Protein AF-A0AA97EDA9-F1 (afdb_monomer)

Secondary structure (DSSP, 8-state):
-HHHHHHHHHHHHHHHHHHHHHHHHHTTT---S--PPPS-------TTTTSPP-HHHHHHHHHHHHHHHHHHHHHHHHHH--SHHHHHHHHHHHHHHHHHHHHHHHHHHHHHHH-S--S-HHHHHHHHHHH-

Structure (mmCIF, N/CA/C/O backbone):
data_AF-A0AA97EDA9-F1
#
_entry.id   AF-A0AA97EDA9-F1
#
loop_
_atom_site.group_PDB
_atom_site.id
_atom_site.type_symbol
_atom_site.label_atom_id
_atom_site.label_alt_id
_atom_site.label_comp_id
_atom_site.label_asym_id
_atom_site.label_entity_id
_atom_site.label_seq_id
_atom_site.pdbx_PDB_ins_code
_atom_site.Cartn_x
_atom_site.Cartn_y
_atom_site.Cartn_z
_atom_site.occupancy
_atom_site.B_iso_or_equiv
_atom_site.auth_seq_id
_atom_site.auth_comp_id
_atom_site.auth_asym_id
_atom_site.auth_atom_id
_atom_site.pdbx_PDB_model_num
ATOM 1 N N . MET A 1 1 ? -16.382 -20.766 24.728 1.00 46.22 1 MET A N 1
ATOM 2 C CA . MET A 1 1 ? -14.962 -20.468 25.058 1.00 46.22 1 MET A CA 1
ATOM 3 C C . MET A 1 1 ? -14.013 -20.366 23.845 1.00 46.22 1 MET A C 1
ATOM 5 O O . MET A 1 1 ? -12.910 -19.878 24.027 1.00 46.22 1 MET A O 1
ATOM 9 N N . LYS A 1 2 ? -14.411 -20.714 22.604 1.00 47.53 2 LYS A N 1
ATOM 10 C CA . LYS A 1 2 ? -13.537 -20.665 21.401 1.00 47.53 2 LYS A CA 1
ATOM 11 C C . LYS A 1 2 ? -13.229 -19.264 20.829 1.00 47.53 2 LYS A C 1
ATOM 13 O O . LYS A 1 2 ? -12.205 -19.096 20.181 1.00 47.53 2 LYS A O 1
ATOM 18 N N . VAL A 1 3 ? -14.084 -18.264 21.062 1.00 44.62 3 VAL A N 1
ATOM 19 C CA . VAL A 1 3 ? -13.952 -16.924 20.442 1.00 44.62 3 VAL A CA 1
ATOM 20 C C . VAL A 1 3 ? -12.916 -16.049 21.162 1.00 44.62 3 VAL A C 1
ATOM 22 O O . VAL A 1 3 ? -12.147 -15.341 20.522 1.00 44.62 3 VAL A O 1
ATOM 25 N N . ARG A 1 4 ? -12.813 -16.173 22.494 1.00 45.84 4 ARG A N 1
ATOM 26 C CA . ARG A 1 4 ? -11.834 -15.429 23.308 1.00 45.84 4 ARG A CA 1
ATOM 27 C C . ARG A 1 4 ? -10.386 -15.768 22.938 1.00 45.84 4 ARG A C 1
ATOM 29 O O . ARG A 1 4 ? -9.562 -14.866 22.887 1.00 45.84 4 ARG A O 1
ATOM 36 N N . ASN A 1 5 ? -10.096 -17.024 22.592 1.00 45.31 5 ASN A N 1
ATOM 37 C CA . ASN A 1 5 ? -8.746 -17.432 22.187 1.00 45.31 5 ASN A CA 1
ATOM 38 C C . ASN A 1 5 ? -8.365 -16.918 20.789 1.00 45.31 5 ASN A C 1
ATOM 40 O O . ASN A 1 5 ? -7.192 -16.668 20.543 1.00 45.31 5 ASN A O 1
ATOM 44 N N . ARG A 1 6 ? -9.340 -16.709 19.892 1.00 48.25 6 ARG A N 1
ATOM 45 C CA . ARG A 1 6 ? -9.100 -16.130 18.558 1.00 48.25 6 ARG A CA 1
ATOM 46 C C . ARG A 1 6 ? -8.843 -14.624 18.622 1.00 48.25 6 ARG A C 1
ATOM 48 O O . ARG A 1 6 ? -7.948 -14.138 17.947 1.00 48.25 6 ARG A O 1
ATOM 55 N N . ILE A 1 7 ? -9.571 -13.910 19.483 1.00 48.72 7 ILE A N 1
ATOM 56 C CA . ILE A 1 7 ? -9.365 -12.470 19.716 1.00 48.72 7 ILE A CA 1
ATOM 57 C C . ILE A 1 7 ? -8.012 -12.217 20.397 1.00 48.72 7 ILE A C 1
ATOM 59 O O . ILE A 1 7 ? -7.306 -11.286 20.025 1.00 48.72 7 ILE A O 1
ATOM 63 N N . LEU A 1 8 ? -7.613 -13.074 21.344 1.00 45.97 8 LEU A N 1
ATOM 64 C CA . LEU A 1 8 ? -6.286 -13.000 21.965 1.00 45.97 8 LEU A CA 1
ATOM 65 C C . LEU A 1 8 ? -5.157 -13.294 20.963 1.00 45.97 8 LEU A C 1
ATOM 67 O O . LEU A 1 8 ? -4.138 -12.612 20.995 1.00 45.97 8 LEU A O 1
ATOM 71 N N . ALA A 1 9 ? -5.348 -14.250 20.046 1.00 46.47 9 ALA A N 1
ATOM 72 C CA . ALA A 1 9 ? -4.372 -14.545 18.995 1.00 46.47 9 ALA A CA 1
ATOM 73 C C . ALA A 1 9 ? -4.227 -13.388 17.986 1.00 46.47 9 ALA A C 1
ATOM 75 O O . ALA A 1 9 ? -3.110 -13.005 17.659 1.00 46.47 9 ALA A O 1
ATOM 76 N N . LEU A 1 10 ? -5.336 -12.777 17.553 1.00 49.22 10 LEU A N 1
ATOM 77 C CA . LEU A 1 10 ? -5.320 -11.611 16.657 1.00 49.22 10 LEU A CA 1
ATOM 78 C C . LEU A 1 10 ? -4.705 -10.372 17.325 1.00 49.22 10 LEU A C 1
ATOM 80 O O . LEU A 1 10 ? -3.911 -9.670 16.705 1.00 49.22 10 LEU A O 1
ATOM 84 N N . GLY A 1 11 ? -4.999 -10.142 18.609 1.00 40.62 11 GLY A N 1
ATOM 85 C CA . GLY A 1 11 ? -4.366 -9.077 19.388 1.00 40.62 11 GLY A CA 1
ATOM 86 C C . GLY A 1 11 ? -2.852 -9.261 19.518 1.00 40.62 11 GLY A C 1
ATOM 87 O O . GLY A 1 11 ? -2.113 -8.289 19.405 1.00 40.62 11 GLY A O 1
ATOM 88 N N . ALA A 1 12 ? -2.382 -10.501 19.683 1.00 49.81 12 ALA A N 1
ATOM 89 C CA . ALA A 1 12 ? -0.954 -10.809 19.737 1.00 49.81 12 ALA A CA 1
ATOM 90 C C . ALA A 1 12 ? -0.241 -10.561 18.396 1.00 49.81 12 ALA A C 1
ATOM 92 O O . ALA A 1 12 ? 0.884 -10.069 18.399 1.00 49.81 12 ALA A O 1
ATOM 93 N N . VAL A 1 13 ? -0.895 -10.831 17.260 1.00 53.06 13 VAL A N 1
ATOM 94 C CA . VAL A 1 13 ? -0.335 -10.573 15.919 1.00 53.06 13 VAL A CA 1
ATOM 95 C C . VAL A 1 13 ? -0.222 -9.071 15.641 1.00 53.06 13 VAL A C 1
ATOM 97 O O . VAL A 1 13 ? 0.821 -8.608 15.185 1.00 53.06 13 VAL A O 1
ATOM 100 N N . VAL A 1 14 ? -1.247 -8.285 15.989 1.00 57.78 14 VAL A N 1
ATOM 101 C CA . VAL A 1 14 ? -1.213 -6.818 15.841 1.00 57.78 14 VAL A CA 1
ATOM 102 C C . VAL A 1 14 ? -0.170 -6.191 16.771 1.00 57.78 14 VAL A C 1
ATOM 104 O O . VAL A 1 14 ? 0.558 -5.288 16.361 1.00 57.78 14 VAL A O 1
ATOM 107 N N . LEU A 1 15 ? -0.041 -6.696 18.004 1.00 52.03 15 LEU A N 1
ATOM 108 C CA . LEU A 1 15 ? 0.988 -6.235 18.936 1.00 52.03 15 LEU A CA 1
ATOM 109 C C . LEU A 1 15 ? 2.398 -6.594 18.440 1.00 52.03 15 LEU A C 1
ATOM 111 O O . LEU A 1 15 ? 3.298 -5.768 18.538 1.00 52.03 15 LEU A O 1
ATOM 115 N N . ALA A 1 16 ? 2.592 -7.785 17.865 1.00 56.19 16 ALA A N 1
ATOM 116 C CA . ALA A 1 16 ? 3.870 -8.198 17.287 1.00 56.19 16 ALA A CA 1
ATOM 117 C C . ALA A 1 16 ? 4.264 -7.337 16.075 1.00 56.19 16 ALA A C 1
ATOM 119 O O . ALA A 1 16 ? 5.418 -6.930 15.975 1.00 56.19 16 ALA A O 1
ATOM 120 N N . LEU A 1 17 ? 3.309 -6.989 15.203 1.00 56.38 17 LEU A N 1
ATOM 121 C CA . LEU A 1 17 ? 3.535 -6.077 14.075 1.00 56.38 17 LEU A CA 1
ATOM 122 C C . LEU A 1 17 ? 3.864 -4.652 14.541 1.00 56.38 17 LEU A C 1
ATOM 124 O O . LEU A 1 17 ? 4.792 -4.033 14.025 1.00 56.38 17 LEU A O 1
ATOM 128 N N . ALA A 1 18 ? 3.165 -4.145 15.559 1.00 57.12 18 ALA A N 1
ATOM 129 C CA . ALA A 1 18 ? 3.465 -2.841 16.145 1.00 57.12 18 ALA A CA 1
ATOM 130 C C . ALA A 1 18 ? 4.850 -2.817 16.817 1.00 57.12 18 ALA A C 1
ATOM 132 O O . ALA A 1 18 ? 5.602 -1.863 16.636 1.00 57.12 18 ALA A O 1
ATOM 133 N N . VAL A 1 19 ? 5.228 -3.877 17.540 1.00 56.88 19 VAL A N 1
ATOM 134 C CA . VAL A 1 19 ? 6.568 -4.010 18.138 1.00 56.88 19 VAL A CA 1
ATOM 135 C C . VAL A 1 19 ? 7.643 -4.132 17.058 1.00 56.88 19 VAL A C 1
ATOM 137 O O . VAL A 1 19 ? 8.689 -3.504 17.196 1.00 56.88 19 VAL A O 1
ATOM 140 N N . ALA A 1 20 ? 7.389 -4.852 15.962 1.00 54.50 20 ALA A N 1
ATOM 141 C CA . ALA A 1 20 ? 8.309 -4.930 14.828 1.00 54.50 20 ALA A CA 1
ATOM 142 C C . ALA A 1 20 ? 8.524 -3.555 14.169 1.00 54.50 20 ALA A C 1
ATOM 144 O O . ALA A 1 20 ? 9.663 -3.176 13.905 1.00 54.50 20 ALA A O 1
ATOM 145 N N . LEU A 1 21 ? 7.461 -2.762 13.994 1.00 56.66 21 LEU A N 1
ATOM 146 C CA . LEU A 1 21 ? 7.541 -1.395 13.463 1.00 56.66 21 LEU A CA 1
ATOM 147 C C . LEU A 1 21 ? 8.264 -0.427 14.421 1.00 56.66 21 LEU A C 1
ATOM 149 O O . LEU A 1 21 ? 9.049 0.409 13.975 1.00 56.66 21 LEU A O 1
ATOM 153 N N . ILE A 1 22 ? 8.061 -0.559 15.737 1.00 56.22 22 ILE A N 1
ATOM 154 C CA . ILE A 1 22 ? 8.767 0.240 16.757 1.00 56.22 22 ILE A CA 1
ATOM 155 C C . ILE A 1 22 ? 10.253 -0.149 16.835 1.00 56.22 22 ILE A C 1
ATOM 157 O O . ILE A 1 22 ? 11.110 0.732 16.945 1.00 56.22 22 ILE A O 1
ATOM 161 N N . PHE A 1 23 ? 10.594 -1.436 16.717 1.00 49.47 23 PHE A N 1
ATOM 162 C CA . PHE A 1 23 ? 11.989 -1.875 16.591 1.00 49.47 23 PHE A CA 1
ATOM 163 C C . PHE A 1 23 ? 12.639 -1.349 15.300 1.00 49.47 23 PHE A C 1
ATOM 165 O O . PHE A 1 23 ? 13.815 -0.977 15.311 1.00 49.47 23 PHE A O 1
ATOM 172 N N . TRP A 1 24 ? 11.874 -1.218 14.211 1.00 47.12 24 TRP A N 1
ATOM 173 C CA . TRP A 1 24 ? 12.357 -0.619 12.962 1.00 47.12 24 TRP A CA 1
ATOM 174 C C . TRP A 1 24 ? 12.633 0.891 13.094 1.00 47.12 24 TRP A C 1
ATOM 176 O O . TRP A 1 24 ? 13.608 1.388 12.539 1.00 47.12 24 TRP A O 1
ATOM 186 N N . GLY A 1 25 ? 11.822 1.626 13.867 1.00 44.81 25 GLY A N 1
ATOM 187 C CA . GLY A 1 25 ? 11.996 3.073 14.081 1.00 44.81 25 GLY A CA 1
ATOM 188 C C . GLY A 1 25 ? 13.057 3.445 15.128 1.00 44.81 25 GLY A C 1
ATOM 189 O O . GLY A 1 25 ? 13.766 4.444 14.992 1.00 44.81 25 GLY A O 1
ATOM 190 N N . THR A 1 26 ? 13.209 2.634 16.176 1.00 44.41 26 THR A N 1
ATOM 191 C CA . THR A 1 26 ? 14.174 2.901 17.260 1.00 44.41 26 THR A CA 1
ATOM 192 C C . THR A 1 26 ? 15.612 2.509 16.913 1.00 44.41 26 THR A C 1
ATOM 194 O O . THR A 1 26 ? 16.542 3.108 17.453 1.00 44.41 26 THR A O 1
ATOM 197 N N . SER A 1 27 ? 15.824 1.606 15.949 1.00 47.97 27 SER A N 1
ATOM 198 C CA . SER A 1 27 ? 17.165 1.286 15.429 1.00 47.97 27 SER A CA 1
ATOM 199 C C . SER A 1 27 ? 17.801 2.423 14.614 1.00 47.97 27 SER A C 1
ATOM 201 O O . SER A 1 27 ? 19.022 2.459 14.485 1.00 47.97 27 SER A O 1
ATOM 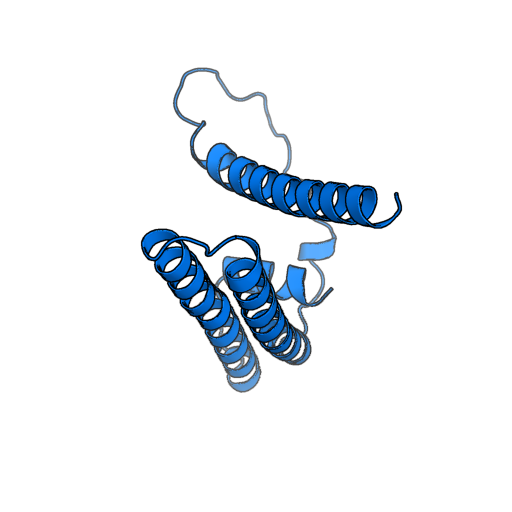203 N N . LEU A 1 28 ? 17.020 3.407 14.151 1.00 48.84 28 LEU A N 1
ATOM 204 C CA . LEU A 1 28 ? 17.542 4.621 13.506 1.00 48.84 28 LEU A CA 1
ATOM 205 C C . LEU A 1 28 ? 17.911 5.743 14.491 1.00 48.84 28 LEU A C 1
ATOM 207 O O . LEU A 1 28 ? 18.653 6.647 14.117 1.00 48.84 28 LEU A O 1
ATOM 211 N N . THR A 1 29 ? 17.428 5.702 15.739 1.00 45.34 29 THR A N 1
ATOM 212 C CA . THR A 1 29 ? 17.453 6.888 16.625 1.00 45.34 29 THR A CA 1
ATOM 213 C C . THR A 1 29 ? 18.351 6.732 17.864 1.00 45.34 29 THR A C 1
ATOM 215 O O . THR A 1 29 ? 18.606 7.711 18.557 1.00 45.34 29 THR A O 1
ATOM 218 N N . TYR A 1 30 ? 18.909 5.544 18.132 1.00 41.38 30 TYR A N 1
ATOM 219 C CA . TYR A 1 30 ? 19.806 5.308 19.281 1.00 41.38 30 TYR A CA 1
ATOM 220 C C . TYR A 1 30 ? 21.315 5.370 18.958 1.00 41.38 30 TYR A C 1
ATOM 222 O O . TYR A 1 30 ? 22.142 4.960 19.769 1.00 41.38 30 TYR A O 1
ATOM 230 N N . VAL A 1 31 ? 21.704 5.930 17.805 1.00 43.19 31 VAL A N 1
ATOM 231 C CA . VAL A 1 31 ? 23.101 6.308 17.498 1.00 43.19 31 VAL A CA 1
ATOM 232 C C . VAL A 1 31 ? 23.289 7.796 17.800 1.00 43.19 31 VAL A C 1
ATOM 234 O O . VAL A 1 31 ? 23.497 8.624 16.922 1.00 43.19 31 VAL A O 1
ATOM 237 N N . SER A 1 32 ? 23.140 8.174 19.065 1.00 42.97 32 SER A N 1
ATOM 238 C CA . SER A 1 32 ? 23.581 9.479 19.576 1.00 42.97 32 SER A CA 1
ATOM 239 C C . SER A 1 32 ? 23.691 9.437 21.095 1.00 42.97 32 SER A C 1
ATOM 241 O O . SER A 1 32 ? 22.974 10.148 21.782 1.00 42.97 32 SER A O 1
ATOM 243 N N . GLN A 1 33 ? 24.571 8.581 21.624 1.00 42.16 33 GLN A N 1
ATOM 244 C CA . GLN A 1 33 ? 25.362 8.880 22.828 1.00 42.16 33 GLN A CA 1
ATOM 245 C C . GLN A 1 33 ? 26.348 7.741 23.144 1.00 42.16 33 GLN A C 1
ATOM 247 O O . GLN A 1 33 ? 25.989 6.696 23.672 1.00 42.16 33 GLN A O 1
ATOM 252 N N . SER A 1 34 ? 27.619 8.011 22.835 1.00 47.62 34 SER A N 1
ATOM 253 C CA . SER A 1 34 ? 28.782 7.665 23.666 1.00 47.62 34 SER A CA 1
ATOM 254 C C . SER A 1 34 ? 29.093 6.184 23.947 1.00 47.62 34 SER A C 1
ATOM 256 O O . SER A 1 34 ? 29.079 5.757 25.096 1.00 47.62 34 SER A O 1
ATOM 258 N N . ALA A 1 35 ? 29.536 5.440 22.931 1.00 38.16 35 ALA A N 1
ATOM 259 C CA . ALA A 1 35 ? 30.525 4.366 23.098 1.00 38.16 35 ALA A CA 1
ATOM 260 C C . ALA A 1 35 ? 31.244 4.117 21.757 1.00 38.16 35 ALA A C 1
ATOM 262 O O . ALA A 1 35 ? 30.578 4.140 2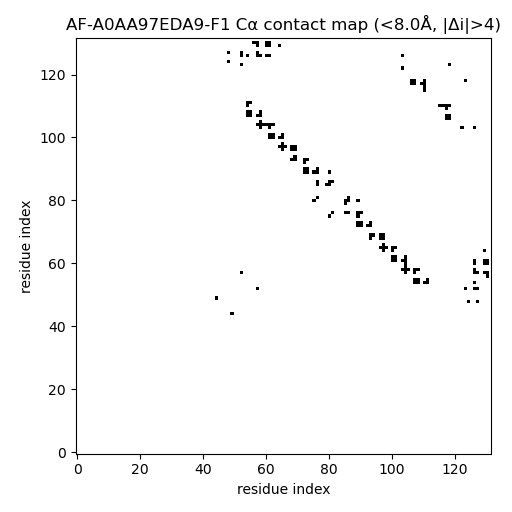0.720 1.00 38.16 35 ALA 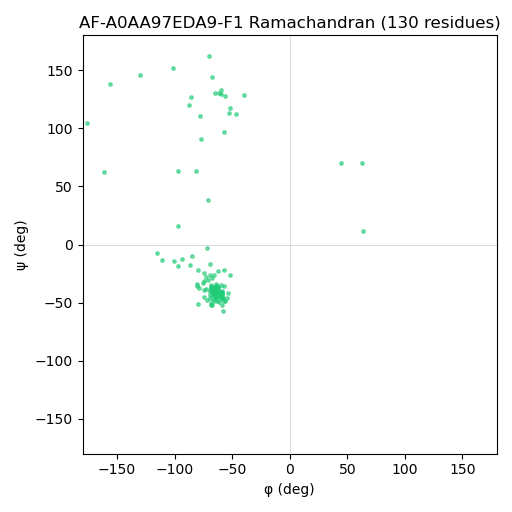A O 1
ATOM 263 N N . PRO A 1 36 ? 32.577 3.908 21.728 1.00 44.47 36 PRO A N 1
ATOM 264 C CA . PRO A 1 36 ? 33.261 3.532 20.495 1.00 44.47 36 PRO A CA 1
ATOM 265 C C . PRO A 1 36 ? 32.677 2.202 19.983 1.00 44.47 36 PRO A C 1
ATOM 267 O O . PRO A 1 36 ? 32.541 1.263 20.774 1.00 44.47 36 PRO A O 1
ATOM 270 N N . PRO A 1 37 ? 32.286 2.112 18.698 1.00 45.03 37 PRO A N 1
ATOM 271 C CA . PRO A 1 37 ? 31.611 0.934 18.175 1.00 45.03 37 PRO A CA 1
ATOM 272 C C . PRO A 1 37 ? 32.558 -0.274 18.226 1.00 45.03 37 PRO A C 1
ATOM 274 O O . PRO A 1 37 ? 33.698 -0.164 17.763 1.00 45.03 37 PRO A O 1
ATOM 277 N N . PRO A 1 38 ? 32.130 -1.432 18.764 1.00 42.31 38 PRO A N 1
ATOM 278 C CA . PRO A 1 38 ? 32.873 -2.660 18.554 1.00 42.31 38 PRO A CA 1
ATOM 279 C C . PRO A 1 38 ? 32.907 -2.955 17.050 1.00 42.31 38 PRO A C 1
ATOM 281 O O . PRO A 1 38 ? 31.894 -2.883 16.354 1.00 42.31 38 PRO A O 1
ATOM 284 N N . LEU A 1 39 ? 34.121 -3.223 16.577 1.00 43.28 39 LEU A N 1
ATOM 285 C CA . LEU A 1 39 ? 34.492 -3.557 15.208 1.00 43.28 39 LEU A CA 1
ATOM 286 C C . LEU A 1 39 ? 33.487 -4.492 14.520 1.00 43.28 39 LEU A C 1
ATOM 288 O O . LEU A 1 39 ? 33.185 -5.572 15.021 1.00 43.28 39 LEU A O 1
ATOM 292 N N . SER A 1 40 ? 33.067 -4.067 13.327 1.00 49.41 40 SER A N 1
ATOM 293 C CA . SER A 1 40 ? 32.674 -4.909 12.195 1.00 49.41 40 SER A CA 1
ATOM 294 C C . SER A 1 40 ? 31.775 -6.098 12.528 1.00 49.41 40 SER A C 1
ATOM 296 O O . SER A 1 40 ? 32.157 -7.255 12.361 1.00 49.41 40 SER A O 1
ATOM 298 N N . GLN A 1 41 ? 30.524 -5.822 12.890 1.00 43.06 41 GLN A N 1
ATOM 299 C CA . GLN A 1 41 ? 29.465 -6.740 12.494 1.00 43.06 41 GLN A CA 1
ATOM 300 C C . GLN A 1 41 ? 29.206 -6.447 11.016 1.00 43.06 41 GLN A C 1
ATOM 302 O O . GLN A 1 41 ? 28.461 -5.529 10.682 1.00 43.06 41 GLN A O 1
ATOM 307 N N . GLU A 1 42 ? 29.909 -7.155 10.124 1.00 44.28 42 GLU A N 1
ATOM 308 C CA . GLU A 1 42 ? 29.490 -7.248 8.727 1.00 44.28 42 GLU A CA 1
ATOM 309 C C . GLU A 1 42 ? 27.995 -7.553 8.759 1.00 44.28 42 GLU A C 1
ATOM 311 O O . GLU A 1 42 ? 27.579 -8.604 9.258 1.00 44.28 42 GLU A O 1
ATOM 316 N N . ALA A 1 43 ? 27.184 -6.589 8.318 1.00 47.28 43 ALA A N 1
ATOM 317 C CA . ALA A 1 43 ? 25.788 -6.825 8.031 1.00 47.28 43 ALA A CA 1
ATOM 318 C C . ALA A 1 43 ? 25.800 -7.947 7.003 1.00 47.28 43 ALA A C 1
ATOM 320 O O . ALA A 1 43 ? 26.092 -7.701 5.835 1.00 47.28 43 ALA A O 1
ATOM 321 N N . ARG A 1 44 ? 25.613 -9.193 7.456 1.00 45.56 44 ARG A N 1
ATOM 322 C CA . ARG A 1 44 ? 25.487 -10.332 6.557 1.00 45.56 44 ARG A CA 1
ATOM 323 C C . ARG A 1 44 ? 24.382 -9.922 5.592 1.00 45.56 44 ARG A C 1
ATOM 325 O O . ARG A 1 44 ? 23.267 -9.704 6.074 1.00 45.56 44 ARG A O 1
ATOM 332 N N 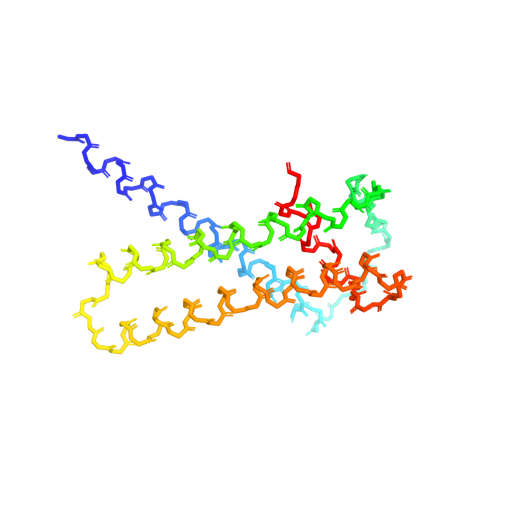. PRO A 1 45 ? 24.686 -9.712 4.298 1.00 53.31 45 PRO A N 1
ATOM 333 C CA . PRO A 1 45 ? 23.653 -9.350 3.352 1.00 53.31 45 PRO A CA 1
ATOM 334 C C . PRO A 1 45 ? 22.613 -10.453 3.449 1.00 53.31 45 PRO A C 1
ATOM 336 O O . PRO A 1 45 ? 22.974 -11.634 3.434 1.00 53.31 45 PRO A O 1
ATOM 339 N N . ASP A 1 46 ? 21.354 -10.072 3.654 1.00 56.62 46 ASP A N 1
ATOM 340 C CA . ASP A 1 46 ? 20.271 -11.041 3.624 1.00 56.62 46 ASP A CA 1
ATOM 341 C C . ASP A 1 46 ? 20.427 -11.796 2.296 1.00 56.62 46 ASP A C 1
ATOM 343 O O . ASP A 1 46 ? 20.402 -11.152 1.242 1.00 56.62 46 ASP A O 1
ATOM 347 N N . PRO A 1 47 ? 20.678 -13.118 2.299 1.00 56.84 47 PRO A N 1
ATOM 348 C CA . PRO A 1 47 ? 20.915 -13.858 1.064 1.00 56.84 47 PRO A CA 1
ATOM 349 C C . PRO A 1 47 ? 19.738 -13.711 0.097 1.00 56.84 47 PRO A C 1
ATOM 351 O O . PRO A 1 47 ? 19.922 -13.841 -1.114 1.00 56.84 47 PRO A O 1
ATOM 354 N N . LYS A 1 48 ? 18.551 -13.367 0.617 1.00 58.25 48 LYS A N 1
ATOM 355 C CA . LYS A 1 48 ? 17.398 -12.990 -0.185 1.00 58.25 48 LYS A CA 1
ATOM 356 C C . LYS A 1 48 ? 17.692 -11.747 -0.999 1.00 58.25 48 LYS A C 1
ATOM 358 O O . LYS A 1 48 ? 17.546 -11.845 -2.203 1.00 58.25 48 LYS A O 1
ATOM 363 N N . GLN A 1 49 ? 18.222 -10.651 -0.439 1.00 60.25 49 GLN A N 1
ATOM 364 C CA . GLN A 1 49 ? 18.459 -9.371 -1.138 1.00 60.25 49 GLN A CA 1
ATOM 365 C C . GLN A 1 49 ? 19.247 -9.475 -2.451 1.00 60.25 49 GLN A C 1
ATOM 367 O O . GLN A 1 49 ? 18.976 -8.681 -3.347 1.00 60.25 49 GLN A O 1
ATOM 372 N N . ASN A 1 50 ? 20.097 -10.488 -2.628 1.00 62.72 50 ASN A N 1
ATOM 373 C CA . ASN A 1 50 ? 20.878 -10.682 -3.855 1.00 62.72 50 ASN A CA 1
ATOM 374 C C . ASN A 1 50 ? 20.141 -11.429 -4.985 1.00 62.72 50 ASN A C 1
ATOM 376 O O . ASN A 1 50 ? 20.649 -11.481 -6.101 1.00 62.72 50 ASN A O 1
ATOM 380 N N . GLN A 1 51 ? 18.967 -12.016 -4.726 1.00 67.12 51 GLN A N 1
ATOM 381 C CA . GLN A 1 51 ? 18.159 -12.649 -5.779 1.00 67.12 51 GLN A CA 1
ATOM 382 C C . GLN A 1 51 ? 17.610 -11.611 -6.780 1.00 67.12 51 GLN A C 1
ATOM 384 O O . GLN A 1 51 ? 17.267 -10.497 -6.371 1.00 67.12 51 GLN A O 1
ATOM 389 N N . PRO A 1 52 ? 17.513 -11.939 -8.077 1.00 77.75 52 PRO A N 1
ATOM 390 C CA . PRO A 1 52 ? 16.877 -11.050 -9.042 1.00 77.75 52 PRO A CA 1
ATOM 391 C C . PRO A 1 52 ? 15.418 -10.797 -8.635 1.00 77.75 52 PRO A C 1
ATOM 393 O O . PRO A 1 52 ? 14.712 -11.725 -8.252 1.00 77.75 52 PRO A O 1
ATOM 396 N N . LEU A 1 53 ? 15.000 -9.530 -8.659 1.00 83.56 53 LEU A N 1
ATOM 397 C CA . LEU A 1 53 ? 13.619 -9.129 -8.393 1.00 83.56 53 LEU A CA 1
ATOM 398 C C . LEU A 1 53 ? 12.835 -9.190 -9.705 1.00 83.56 53 LEU A C 1
ATOM 400 O O . LEU A 1 53 ? 13.191 -8.485 -10.649 1.00 83.56 53 LEU A O 1
ATOM 404 N N . ASP A 1 54 ? 11.789 -10.009 -9.745 1.00 89.62 54 ASP A N 1
ATOM 405 C CA . ASP A 1 54 ? 10.804 -9.998 -10.826 1.00 89.62 54 ASP A CA 1
ATOM 406 C C . ASP A 1 54 ? 9.852 -8.813 -10.606 1.00 89.62 54 ASP A C 1
ATOM 408 O O . ASP A 1 54 ? 9.129 -8.765 -9.609 1.00 89.62 54 ASP A O 1
ATOM 412 N N . LEU A 1 55 ? 9.936 -7.805 -11.477 1.00 89.38 55 LEU A N 1
ATOM 413 C CA . LEU A 1 55 ? 9.218 -6.542 -11.303 1.00 89.38 55 LEU A CA 1
ATOM 414 C C . LEU A 1 55 ? 7.724 -6.659 -11.610 1.00 89.38 55 LEU A C 1
ATOM 416 O O . LEU A 1 55 ? 6.946 -5.988 -10.935 1.00 89.38 55 LEU A O 1
ATOM 420 N N . ASP A 1 56 ? 7.339 -7.511 -12.560 1.00 89.94 56 ASP A N 1
ATOM 421 C CA . ASP A 1 56 ? 5.939 -7.745 -12.929 1.00 89.94 56 ASP A CA 1
ATOM 422 C C . ASP A 1 56 ? 5.227 -8.463 -11.779 1.00 89.94 56 ASP A C 1
ATOM 424 O O . ASP A 1 56 ? 4.274 -7.950 -11.186 1.00 89.94 56 ASP A O 1
ATOM 428 N N . GLN A 1 57 ? 5.816 -9.576 -11.322 1.00 91.19 57 GLN A N 1
ATOM 429 C CA . GLN A 1 57 ? 5.310 -10.303 -10.160 1.00 91.19 57 GLN A CA 1
ATOM 430 C C . GLN A 1 57 ? 5.270 -9.412 -8.911 1.00 91.19 57 GLN A C 1
ATOM 432 O O . GLN A 1 57 ? 4.324 -9.480 -8.124 1.00 91.19 57 GLN A O 1
ATOM 437 N N . ALA A 1 58 ? 6.294 -8.585 -8.688 1.00 91.06 58 ALA A N 1
ATOM 438 C CA . ALA A 1 58 ? 6.327 -7.715 -7.521 1.00 91.06 58 ALA A CA 1
ATOM 439 C C . ALA A 1 58 ? 5.318 -6.563 -7.593 1.00 91.06 58 ALA A C 1
ATOM 441 O O . ALA A 1 58 ? 4.816 -6.149 -6.546 1.00 91.06 58 ALA A O 1
ATOM 442 N N . ALA A 1 59 ? 4.996 -6.068 -8.790 1.00 91.75 59 ALA A N 1
ATOM 443 C CA . ALA A 1 59 ? 3.948 -5.076 -8.979 1.00 91.75 59 ALA A CA 1
ATOM 444 C C . ALA A 1 59 ? 2.570 -5.645 -8.632 1.00 91.75 59 ALA A C 1
ATOM 446 O O . ALA A 1 59 ? 1.848 -5.040 -7.841 1.00 91.75 59 ALA A O 1
ATOM 447 N N . ASP A 1 60 ? 2.242 -6.827 -9.150 1.00 93.44 60 ASP A N 1
ATOM 448 C CA . ASP A 1 60 ? 0.965 -7.487 -8.864 1.00 93.44 60 ASP A CA 1
ATOM 449 C C . ASP A 1 60 ? 0.821 -7.795 -7.372 1.00 93.44 60 ASP A C 1
ATOM 451 O O . ASP A 1 60 ? -0.199 -7.500 -6.754 1.00 93.44 60 ASP A O 1
ATOM 455 N N . ARG A 1 61 ? 1.899 -8.269 -6.740 1.00 92.50 61 ARG A N 1
ATOM 456 C CA . ARG A 1 61 ? 1.930 -8.493 -5.290 1.00 92.50 61 ARG A CA 1
ATOM 457 C C . ARG A 1 61 ? 1.762 -7.210 -4.482 1.00 92.50 61 ARG A C 1
ATOM 459 O O . ARG A 1 61 ? 1.141 -7.242 -3.422 1.00 92.50 61 ARG A O 1
ATOM 466 N N . ALA A 1 62 ? 2.309 -6.089 -4.946 1.00 92.19 62 ALA A N 1
ATOM 467 C CA . ALA A 1 62 ? 2.120 -4.795 -4.299 1.00 92.19 62 ALA A CA 1
ATOM 468 C C . ALA A 1 62 ? 0.676 -4.288 -4.418 1.00 92.19 62 ALA A C 1
ATOM 470 O O . ALA A 1 62 ? 0.168 -3.687 -3.468 1.00 92.19 62 ALA A O 1
ATOM 471 N N . GLU A 1 63 ? 0.016 -4.544 -5.549 1.00 93.56 63 GLU A N 1
ATOM 472 C CA . GLU A 1 63 ? -1.395 -4.218 -5.752 1.00 93.56 63 GLU A CA 1
ATOM 473 C C . GLU A 1 63 ? -2.302 -5.082 -4.866 1.00 93.56 63 GLU A C 1
ATOM 475 O O . GLU A 1 63 ? -3.066 -4.523 -4.078 1.00 93.56 63 GLU A O 1
ATOM 480 N N . ASP A 1 64 ? -2.123 -6.405 -4.872 1.00 92.69 64 ASP A N 1
ATOM 481 C CA . ASP A 1 64 ? -2.846 -7.326 -3.982 1.00 92.69 64 ASP A CA 1
ATOM 482 C C . ASP A 1 64 ? -2.677 -6.921 -2.508 1.00 92.69 64 ASP A C 1
ATOM 484 O O . ASP A 1 64 ? -3.636 -6.818 -1.740 1.00 92.69 64 ASP A O 1
ATOM 488 N N . PHE A 1 65 ? -1.439 -6.621 -2.101 1.00 91.56 65 PHE A N 1
ATOM 489 C CA . PHE A 1 65 ? -1.154 -6.236 -0.723 1.00 91.56 65 PHE A CA 1
ATOM 490 C C . PHE A 1 65 ? -1.762 -4.874 -0.354 1.00 91.56 65 PHE A C 1
ATOM 492 O O . PHE A 1 65 ? -2.112 -4.638 0.806 1.00 91.56 65 PHE A O 1
ATOM 499 N N . SER A 1 66 ? -1.921 -3.969 -1.324 1.00 93.06 66 SER A N 1
ATOM 500 C CA . SER A 1 66 ? -2.639 -2.706 -1.132 1.00 93.06 66 SER A CA 1
ATOM 501 C C . SER A 1 66 ? -4.108 -2.945 -0.781 1.00 93.06 66 SER A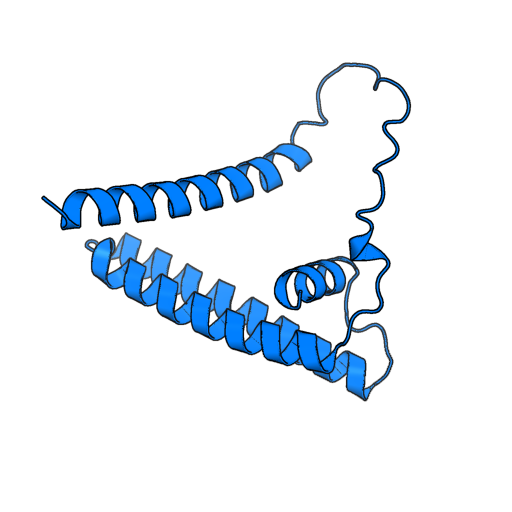 C 1
ATOM 503 O O . SER A 1 66 ? -4.622 -2.334 0.166 1.00 93.06 66 SER A O 1
ATOM 505 N N . GLU A 1 67 ? -4.765 -3.865 -1.491 1.00 92.12 67 GLU A N 1
ATOM 506 C CA . GLU A 1 67 ? -6.151 -4.258 -1.227 1.00 92.12 67 GLU A CA 1
ATOM 507 C C . GLU A 1 67 ? -6.291 -4.948 0.134 1.00 92.12 67 GLU A C 1
ATOM 509 O O . GLU A 1 67 ? -7.169 -4.590 0.924 1.00 92.12 67 GLU A O 1
ATOM 514 N N . ASP A 1 68 ? -5.375 -5.855 0.475 1.00 91.50 68 ASP A N 1
ATOM 515 C CA . ASP A 1 68 ? -5.355 -6.523 1.781 1.00 91.50 68 ASP A CA 1
ATOM 516 C C . ASP A 1 68 ? -5.222 -5.525 2.937 1.00 91.50 68 ASP A C 1
ATOM 518 O O . ASP A 1 68 ? -5.947 -5.602 3.936 1.00 91.50 68 ASP A O 1
ATOM 522 N N . VAL A 1 69 ? -4.324 -4.543 2.809 1.00 88.25 69 VAL A N 1
ATOM 523 C CA . VAL A 1 69 ? -4.176 -3.464 3.794 1.00 88.25 69 VAL A CA 1
ATOM 524 C C . VAL A 1 69 ? -5.448 -2.626 3.873 1.00 88.25 69 VAL A C 1
ATOM 526 O O . VAL A 1 69 ? -5.881 -2.265 4.975 1.00 88.25 69 VAL A O 1
ATOM 529 N N . TYR A 1 70 ? -6.070 -2.334 2.729 1.00 90.50 70 TYR A N 1
ATOM 530 C CA . TYR A 1 70 ? -7.322 -1.594 2.680 1.00 90.50 70 TYR A CA 1
ATOM 531 C C . TYR A 1 70 ? -8.428 -2.317 3.462 1.00 90.50 70 TYR A C 1
ATOM 533 O O . TYR A 1 70 ? -9.030 -1.734 4.370 1.00 90.50 70 TYR A O 1
ATOM 541 N N . HIS A 1 71 ? -8.646 -3.599 3.169 1.00 89.19 71 HIS A N 1
ATOM 542 C CA . HIS A 1 71 ? -9.660 -4.432 3.813 1.00 89.19 71 HIS A CA 1
ATOM 543 C C . HIS A 1 71 ? -9.357 -4.716 5.290 1.00 89.19 71 HIS A C 1
ATOM 545 O O . HIS A 1 71 ? -10.258 -4.684 6.136 1.00 89.19 71 HIS A O 1
ATOM 551 N N . GLY A 1 72 ? -8.090 -4.944 5.641 1.00 88.75 72 GLY A N 1
ATOM 552 C CA . GLY A 1 72 ? -7.669 -5.176 7.022 1.00 88.75 72 GLY A CA 1
ATOM 553 C C . GLY A 1 72 ? -7.899 -3.958 7.919 1.00 88.75 72 GLY A C 1
ATOM 554 O O . GLY A 1 72 ? -8.363 -4.086 9.060 1.00 88.75 72 GLY A O 1
ATOM 555 N N . LEU A 1 73 ? -7.635 -2.754 7.405 1.00 88.69 73 LEU A N 1
ATOM 556 C CA . LEU A 1 73 ? -7.891 -1.513 8.137 1.00 88.69 73 LEU A CA 1
ATOM 557 C C . LEU A 1 73 ? -9.380 -1.162 8.187 1.00 88.69 73 LEU A C 1
ATOM 559 O O . LEU A 1 73 ? -9.834 -0.642 9.206 1.00 88.69 73 LEU A O 1
ATOM 563 N N . ASP A 1 74 ? -10.159 -1.522 7.169 1.00 87.69 74 ASP A N 1
ATOM 564 C CA . ASP A 1 74 ? -11.621 -1.404 7.210 1.00 87.69 74 ASP A CA 1
ATOM 565 C C . ASP A 1 74 ? -12.230 -2.315 8.289 1.00 87.69 74 ASP A C 1
ATOM 567 O O . ASP A 1 74 ? -12.962 -1.860 9.166 1.00 87.69 74 ASP A O 1
ATOM 571 N N . THR A 1 75 ? -11.788 -3.572 8.357 1.00 88.81 75 THR A N 1
ATOM 572 C CA . THR A 1 75 ? -12.169 -4.494 9.442 1.00 88.81 75 THR A CA 1
ATOM 573 C C . THR A 1 75 ? -11.761 -3.940 10.815 1.00 88.81 75 THR A C 1
ATOM 575 O O . THR A 1 75 ? -12.504 -4.014 11.797 1.00 88.81 75 THR A O 1
ATOM 578 N N . THR A 1 76 ? -10.576 -3.330 10.911 1.00 86.19 76 THR A N 1
ATOM 579 C CA . THR A 1 76 ? -10.103 -2.687 12.147 1.00 86.19 76 THR A CA 1
ATOM 580 C C . THR A 1 76 ? -11.021 -1.532 12.557 1.00 86.19 76 THR A C 1
ATOM 582 O O . THR A 1 76 ? -11.357 -1.399 13.738 1.00 86.19 76 THR A O 1
ATOM 585 N N . LYS A 1 77 ? -11.483 -0.726 11.597 1.00 87.88 77 LYS A N 1
ATOM 586 C CA . LYS A 1 77 ? -12.462 0.346 11.813 1.00 87.88 77 LYS A CA 1
ATOM 587 C C . LYS A 1 77 ? -13.757 -0.200 12.414 1.00 87.88 77 LYS A C 1
ATOM 589 O O . LYS A 1 77 ? -14.219 0.334 13.418 1.00 87.88 77 LYS A O 1
ATOM 594 N N . GLU A 1 78 ? -14.289 -1.301 11.892 1.00 87.94 78 GLU A N 1
ATOM 595 C CA . GLU A 1 78 ? -15.508 -1.923 12.429 1.00 87.94 78 GLU A CA 1
ATOM 596 C C . GLU A 1 78 ? -15.341 -2.416 13.877 1.00 87.94 78 GLU A C 1
ATOM 598 O O . GLU A 1 78 ? -16.240 -2.261 14.708 1.00 87.94 78 GLU A O 1
ATOM 603 N N . ILE A 1 79 ? -14.177 -2.981 14.216 1.00 88.50 79 ILE A N 1
ATOM 604 C CA . ILE A 1 79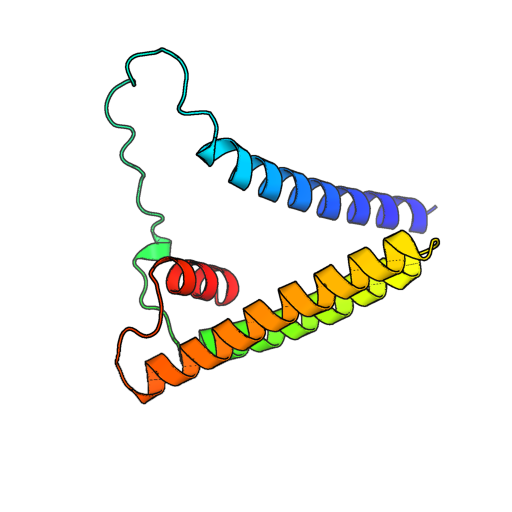 ? -13.936 -3.582 15.537 1.00 88.50 79 ILE A CA 1
ATOM 605 C C . ILE A 1 79 ? -13.623 -2.519 16.596 1.00 88.50 79 ILE A C 1
ATOM 607 O O . ILE A 1 79 ? -14.183 -2.533 17.703 1.00 88.50 79 ILE A O 1
ATOM 611 N N . ILE A 1 80 ? -12.672 -1.630 16.297 1.00 83.06 80 ILE A N 1
ATOM 612 C CA . ILE A 1 80 ? -12.122 -0.697 17.283 1.00 83.06 80 ILE A CA 1
ATOM 613 C C . ILE A 1 80 ? -12.504 0.752 17.028 1.00 83.06 80 ILE A C 1
ATOM 615 O O . ILE A 1 80 ? -12.371 1.532 17.957 1.00 83.06 80 ILE A O 1
ATOM 619 N N . GLY A 1 81 ? -13.040 1.127 15.869 1.00 83.62 81 GLY A N 1
ATOM 620 C CA . GLY A 1 81 ? -13.405 2.492 15.468 1.00 83.62 81 GLY A CA 1
ATOM 621 C C . GLY A 1 81 ? -14.622 3.110 16.173 1.00 83.62 81 GLY A C 1
ATOM 622 O O . GLY A 1 81 ? -15.420 3.833 15.593 1.00 83.62 81 GLY A O 1
ATOM 623 N N . LYS A 1 82 ? -14.796 2.872 17.473 1.00 89.12 82 LYS A N 1
ATOM 624 C CA . LYS A 1 82 ? -15.991 3.304 18.227 1.00 89.12 82 LYS A CA 1
ATOM 625 C C . LYS A 1 82 ? -16.069 4.815 18.488 1.00 89.12 82 LYS A C 1
ATOM 627 O O . LYS A 1 82 ? -17.002 5.277 19.128 1.00 89.12 82 LYS A O 1
ATOM 632 N N . TH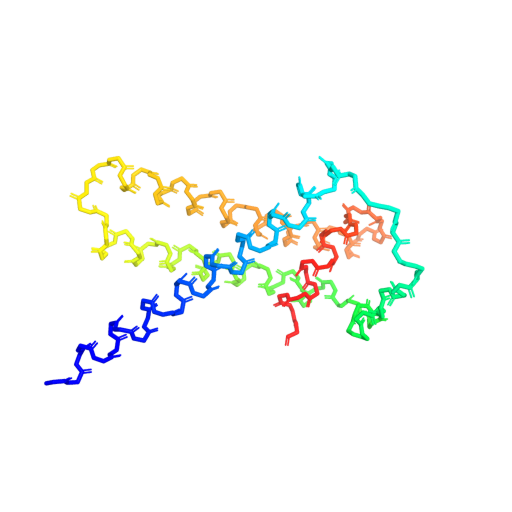R A 1 83 ? -15.050 5.571 18.084 1.00 91.56 83 THR A N 1
ATOM 633 C CA . THR A 1 83 ? -14.969 7.028 18.258 1.00 91.56 83 THR A CA 1
ATOM 634 C C . THR A 1 83 ? -14.600 7.669 16.932 1.00 91.56 83 THR A C 1
ATOM 636 O O . THR A 1 83 ? -13.811 7.106 16.175 1.00 91.56 83 THR A O 1
ATOM 639 N N . GLU A 1 84 ? -15.125 8.866 16.678 1.00 89.44 84 GLU A N 1
ATOM 640 C CA . GLU A 1 84 ? -14.894 9.598 15.430 1.00 89.44 84 GLU A CA 1
ATOM 641 C C . GLU A 1 84 ? -13.403 9.831 15.158 1.00 89.44 84 GLU A C 1
ATOM 643 O O . GLU A 1 84 ? -12.910 9.453 14.099 1.00 89.44 84 GLU A O 1
ATOM 648 N N . ALA A 1 85 ? -12.655 10.321 16.154 1.00 90.19 85 ALA A N 1
ATOM 649 C CA . ALA A 1 85 ? -11.214 10.557 16.025 1.00 90.19 85 ALA A CA 1
ATOM 650 C C . ALA A 1 85 ? -10.429 9.290 15.630 1.00 90.19 85 ALA A C 1
ATOM 652 O O . ALA A 1 85 ? -9.477 9.344 14.857 1.00 90.19 85 ALA A O 1
ATOM 653 N N . ARG A 1 86 ? -10.841 8.120 16.130 1.00 86.25 86 ARG A N 1
ATOM 654 C CA . ARG A 1 86 ? -10.191 6.845 15.804 1.00 86.25 86 ARG A CA 1
ATOM 655 C C . ARG A 1 86 ? -10.610 6.325 14.437 1.00 86.25 86 ARG A C 1
ATOM 657 O O . ARG A 1 86 ? -9.766 5.793 13.730 1.00 86.25 86 ARG A O 1
ATOM 664 N N . ASN A 1 87 ? -11.873 6.507 14.052 1.00 91.81 87 ASN A N 1
ATOM 665 C CA . ASN A 1 87 ? -12.322 6.220 12.691 1.00 91.81 87 ASN A CA 1
ATOM 666 C C . ASN A 1 87 ? -11.550 7.045 11.668 1.00 91.81 87 ASN A C 1
ATOM 668 O O . ASN A 1 87 ? -11.082 6.483 10.687 1.00 91.81 87 ASN A O 1
ATOM 672 N N . GLN A 1 88 ? -11.373 8.342 11.919 1.00 91.06 88 GLN A N 1
ATOM 673 C CA . GLN A 1 88 ? -10.591 9.221 11.052 1.00 91.06 88 GLN A CA 1
ATOM 674 C C . GLN A 1 88 ? -9.128 8.780 10.966 1.00 91.06 88 GLN A C 1
ATOM 676 O O . GLN A 1 88 ? -8.590 8.688 9.868 1.00 91.06 88 GLN A O 1
ATOM 681 N N . ALA A 1 89 ? -8.499 8.435 12.094 1.00 90.88 89 ALA A N 1
ATOM 682 C CA . ALA A 1 89 ? -7.121 7.943 12.092 1.00 90.88 89 ALA A CA 1
ATOM 683 C C . ALA A 1 89 ? -6.965 6.624 11.311 1.00 90.88 89 ALA A C 1
ATOM 685 O O . ALA A 1 89 ? -6.010 6.469 10.552 1.00 90.88 89 ALA A O 1
ATOM 686 N N . ILE A 1 90 ? -7.906 5.684 11.464 1.00 86.19 90 ILE A N 1
ATOM 687 C CA . ILE A 1 90 ? -7.896 4.413 10.724 1.00 86.19 90 ILE A CA 1
ATOM 688 C C . ILE A 1 90 ? -8.126 4.658 9.230 1.00 86.19 90 ILE A C 1
ATOM 690 O O . ILE A 1 90 ? -7.423 4.084 8.406 1.00 86.19 90 ILE A O 1
ATOM 694 N N . GLU A 1 91 ? -9.052 5.548 8.879 1.00 91.62 91 GLU A N 1
ATOM 695 C CA . GLU A 1 91 ? -9.342 5.932 7.496 1.00 91.62 91 GLU A CA 1
ATOM 696 C C . GLU A 1 91 ? -8.131 6.585 6.815 1.00 91.62 91 GLU A C 1
ATOM 698 O O . GLU A 1 91 ? -7.757 6.230 5.698 1.00 91.62 91 GLU A O 1
ATOM 703 N N . GLN A 1 92 ? -7.457 7.492 7.521 1.00 91.50 92 GLN A N 1
ATOM 704 C CA . GLN A 1 92 ? -6.241 8.132 7.034 1.00 91.50 92 GLN A CA 1
ATOM 705 C C . GLN A 1 92 ? -5.100 7.122 6.873 1.00 91.50 92 GLN A C 1
ATOM 707 O O . GLN A 1 92 ? -4.404 7.136 5.855 1.00 91.50 92 GLN A O 1
ATOM 712 N N . GLY A 1 93 ? -4.919 6.230 7.852 1.00 88.56 93 GLY A N 1
ATOM 713 C CA . GLY A 1 93 ? -3.949 5.139 7.770 1.00 88.56 93 GLY A CA 1
ATOM 714 C C . GLY A 1 93 ? -4.224 4.232 6.574 1.00 88.56 93 GLY A C 1
ATOM 715 O O . GLY A 1 93 ? -3.306 3.927 5.816 1.00 88.56 93 GLY A O 1
ATOM 716 N N . ARG A 1 94 ? -5.499 3.889 6.353 1.00 91.19 94 ARG A N 1
ATOM 717 C CA . ARG A 1 94 ? -5.971 3.082 5.225 1.00 91.19 94 ARG A CA 1
ATOM 718 C C . ARG A 1 94 ? -5.613 3.714 3.894 1.00 91.19 94 ARG A C 1
ATOM 720 O O . ARG A 1 94 ? -4.921 3.088 3.095 1.00 91.19 94 ARG A O 1
ATOM 727 N N . SER A 1 95 ? -6.043 4.953 3.677 1.00 92.25 95 SER A N 1
ATOM 728 C CA . SER A 1 95 ? -5.789 5.679 2.433 1.00 92.25 95 SER A CA 1
ATOM 729 C C . SER A 1 95 ? -4.290 5.866 2.181 1.00 92.25 95 SER A C 1
ATOM 731 O O . SER A 1 95 ? -3.823 5.645 1.068 1.00 92.25 95 SER A O 1
ATOM 733 N N . THR A 1 96 ? -3.513 6.187 3.219 1.00 91.69 96 THR A N 1
ATOM 734 C CA . THR A 1 96 ? -2.067 6.408 3.074 1.00 91.69 96 THR A CA 1
ATOM 735 C C . THR A 1 96 ? -1.319 5.116 2.750 1.00 91.69 96 THR A C 1
ATOM 737 O O . THR A 1 96 ? -0.445 5.115 1.886 1.00 91.69 96 THR A O 1
ATOM 740 N N . ALA A 1 97 ? -1.613 4.024 3.459 1.00 89.06 97 ALA A N 1
ATOM 741 C CA . ALA A 1 97 ? -0.883 2.772 3.299 1.00 89.06 97 ALA A CA 1
ATOM 742 C C . ALA A 1 97 ? -1.215 2.088 1.965 1.00 89.06 97 ALA A C 1
ATOM 744 O O . ALA A 1 97 ? -0.296 1.752 1.221 1.00 89.06 97 ALA A O 1
ATOM 745 N N . SER A 1 98 ? -2.505 1.966 1.633 1.00 89.12 98 SER A N 1
ATOM 746 C CA . SER A 1 98 ? -2.939 1.427 0.335 1.00 89.12 98 SER A CA 1
ATOM 747 C C . SER A 1 98 ? -2.435 2.288 -0.829 1.00 89.12 98 SER A C 1
ATOM 749 O O . SER A 1 98 ? -1.861 1.765 -1.782 1.00 89.12 98 SER A O 1
ATOM 751 N N . GLY A 1 99 ? -2.529 3.618 -0.715 1.00 91.31 99 GLY A N 1
ATOM 752 C CA . GLY A 1 99 ? -2.000 4.544 -1.718 1.00 91.31 99 GLY A CA 1
ATOM 753 C C . GLY A 1 99 ? -0.507 4.339 -1.977 1.00 91.31 99 GLY A C 1
ATOM 754 O O . GLY A 1 99 ? -0.106 4.152 -3.117 1.00 91.31 99 GLY A O 1
ATOM 755 N N . LYS A 1 100 ? 0.318 4.259 -0.924 1.00 91.75 100 LYS A N 1
ATOM 756 C CA . LYS A 1 100 ? 1.767 4.034 -1.077 1.00 91.75 100 LYS A CA 1
ATOM 757 C C . LYS A 1 100 ? 2.119 2.703 -1.737 1.00 91.75 100 LYS A C 1
ATOM 759 O O . LYS A 1 100 ? 3.112 2.644 -2.457 1.00 91.75 100 LYS A O 1
ATOM 764 N N . LEU A 1 101 ? 1.359 1.646 -1.456 1.00 91.62 101 LEU A N 1
ATOM 765 C CA . LEU A 1 101 ? 1.565 0.330 -2.065 1.00 91.62 101 LEU A CA 1
ATOM 766 C C . LEU A 1 101 ? 1.134 0.321 -3.532 1.00 91.62 101 LEU A C 1
ATOM 768 O O . LEU A 1 101 ? 1.844 -0.228 -4.367 1.00 91.62 101 LEU A O 1
ATOM 772 N N . LYS A 1 102 ? 0.041 1.015 -3.855 1.00 94.06 102 LYS A N 1
ATOM 773 C CA . LYS A 1 102 ? -0.400 1.203 -5.237 1.00 94.06 102 LYS A CA 1
ATOM 774 C C . LYS A 1 102 ? 0.611 2.018 -6.046 1.00 94.06 102 LYS A C 1
ATOM 776 O O . LYS A 1 102 ? 1.036 1.577 -7.105 1.00 94.06 102 LYS A O 1
ATOM 781 N N . ASP A 1 103 ? 1.098 3.127 -5.491 1.00 93.75 103 ASP A N 1
ATOM 782 C CA . ASP A 1 103 ? 2.160 3.923 -6.115 1.00 93.75 103 ASP A CA 1
ATOM 783 C C . ASP A 1 103 ? 3.440 3.095 -6.323 1.00 93.75 103 ASP A C 1
ATOM 785 O O . ASP A 1 103 ? 4.175 3.302 -7.286 1.00 93.75 103 ASP A O 1
ATOM 789 N N . LEU A 1 104 ? 3.746 2.176 -5.402 1.00 93.06 104 LEU A N 1
ATOM 790 C CA . LEU A 1 104 ? 4.894 1.280 -5.517 1.00 93.06 104 LEU A CA 1
ATOM 791 C C . LEU A 1 104 ? 4.703 0.253 -6.645 1.00 93.06 104 LEU A C 1
ATOM 793 O O . LEU A 1 104 ? 5.653 0.022 -7.392 1.00 93.06 104 LEU A O 1
ATOM 797 N N . ALA A 1 105 ? 3.498 -0.306 -6.795 1.00 92.75 105 ALA A N 1
ATOM 798 C CA . ALA A 1 105 ? 3.135 -1.175 -7.915 1.00 92.75 105 ALA A CA 1
ATOM 799 C C . ALA A 1 105 ? 3.279 -0.440 -9.257 1.00 92.75 105 ALA A C 1
ATOM 801 O O . ALA A 1 105 ? 3.935 -0.933 -10.174 1.00 92.75 105 ALA A O 1
ATOM 802 N N . ASP A 1 106 ? 2.755 0.785 -9.345 1.00 94.06 106 ASP A N 1
ATOM 803 C CA . ASP A 1 106 ? 2.836 1.609 -10.553 1.00 94.06 106 ASP A CA 1
ATOM 804 C C . ASP A 1 106 ? 4.292 1.947 -10.913 1.00 94.06 106 ASP A C 1
ATOM 806 O O . ASP A 1 106 ? 4.693 1.836 -12.074 1.00 94.06 106 ASP A O 1
ATOM 810 N N . ARG A 1 107 ? 5.125 2.288 -9.916 1.00 91.25 107 ARG A N 1
ATOM 811 C CA . ARG A 1 107 ? 6.569 2.494 -10.128 1.00 91.25 107 ARG A CA 1
ATOM 812 C C . ARG A 1 107 ? 7.282 1.217 -10.575 1.00 91.25 107 ARG A C 1
ATOM 814 O O . ARG A 1 107 ? 8.217 1.312 -11.367 1.00 91.25 107 ARG A O 1
ATOM 821 N N . ALA A 1 108 ? 6.875 0.047 -10.079 1.00 91.56 108 ALA A N 1
ATOM 822 C CA . ALA A 1 108 ? 7.456 -1.233 -10.480 1.00 91.56 108 ALA A CA 1
ATOM 823 C C . ALA A 1 108 ? 7.142 -1.562 -11.945 1.00 91.56 108 ALA A C 1
ATOM 825 O O . ALA A 1 108 ? 8.072 -1.817 -12.710 1.00 91.56 108 ALA A O 1
ATOM 826 N N . ARG A 1 109 ? 5.876 -1.415 -12.361 1.00 92.25 109 ARG A N 1
ATOM 827 C CA . ARG A 1 109 ? 5.450 -1.553 -13.768 1.00 92.25 109 ARG A CA 1
ATOM 828 C C . ARG A 1 109 ? 6.171 -0.568 -14.678 1.00 92.25 109 ARG A C 1
ATOM 830 O O . ARG A 1 109 ? 6.606 -0.914 -15.772 1.00 92.25 109 ARG A O 1
ATOM 837 N N . GLN A 1 110 ? 6.331 0.676 -14.225 1.00 90.62 110 GLN A N 1
ATOM 838 C CA . GLN A 1 110 ? 7.056 1.681 -14.993 1.00 90.62 110 GLN A CA 1
ATOM 839 C C . GLN A 1 110 ? 8.532 1.305 -15.166 1.00 90.62 110 GLN A C 1
ATOM 841 O O . GLN A 1 110 ? 9.047 1.416 -16.274 1.00 90.62 110 GLN A O 1
ATOM 846 N N . ALA A 1 111 ? 9.199 0.852 -14.100 1.00 88.75 111 ALA A N 1
ATOM 847 C CA . ALA A 1 111 ? 10.599 0.436 -14.151 1.00 88.75 111 ALA A CA 1
ATOM 848 C C . ALA A 1 111 ? 10.816 -0.792 -15.046 1.00 88.75 111 ALA A C 1
ATOM 850 O O . ALA A 1 111 ? 11.823 -0.862 -15.747 1.00 88.75 111 ALA A O 1
ATOM 851 N N . GLU A 1 112 ? 9.869 -1.731 -15.060 1.00 88.44 112 GLU A N 1
ATOM 852 C CA . GLU A 1 112 ? 9.883 -2.858 -15.991 1.00 88.44 112 GLU A CA 1
ATOM 853 C C . GLU A 1 112 ? 9.760 -2.382 -17.448 1.00 88.44 112 GLU A C 1
ATOM 855 O O . GLU A 1 112 ? 10.568 -2.756 -18.298 1.00 88.44 112 GLU A O 1
ATOM 860 N N . ALA A 1 113 ? 8.795 -1.500 -17.729 1.00 86.81 113 ALA A N 1
ATOM 861 C CA . ALA A 1 113 ? 8.516 -1.020 -19.079 1.00 86.81 113 ALA A CA 1
ATOM 862 C C . ALA A 1 113 ? 9.628 -0.128 -19.660 1.00 86.81 113 ALA A C 1
ATOM 864 O O . ALA A 1 113 ? 9.862 -0.145 -20.870 1.00 86.81 113 ALA A O 1
ATOM 865 N N . THR A 1 114 ? 10.293 0.682 -18.830 1.00 83.62 114 THR A N 1
ATOM 866 C CA . THR A 1 114 ? 11.330 1.623 -19.286 1.00 83.62 114 THR A CA 1
ATOM 867 C C . THR A 1 114 ? 12.751 1.086 -19.143 1.00 83.62 114 THR A C 1
ATOM 869 O O . THR A 1 114 ? 13.657 1.626 -19.777 1.00 83.62 114 THR A O 1
ATOM 872 N N . GLY A 1 115 ? 12.969 0.052 -18.322 1.00 71.75 115 GLY A N 1
ATOM 873 C CA . GLY A 1 115 ? 14.305 -0.443 -17.976 1.00 71.75 115 GLY A CA 1
ATOM 874 C C . GLY A 1 115 ? 15.166 0.568 -17.202 1.00 71.75 115 GLY A C 1
ATOM 875 O O . GLY A 1 115 ? 16.371 0.363 -17.062 1.00 71.75 115 GLY A O 1
ATOM 876 N N . ASP A 1 116 ? 14.567 1.662 -16.723 1.00 63.94 116 ASP A N 1
ATOM 877 C CA . ASP A 1 116 ? 15.236 2.794 -16.073 1.00 63.94 116 ASP A CA 1
ATOM 878 C C . ASP A 1 116 ? 15.069 2.700 -14.538 1.00 63.94 116 ASP A C 1
ATOM 880 O O . ASP A 1 116 ? 14.072 2.143 -14.059 1.00 63.94 116 ASP A O 1
ATOM 884 N N . PRO A 1 117 ? 15.991 3.233 -13.709 1.00 65.75 117 PRO A N 1
ATOM 885 C CA . PRO A 1 117 ? 15.953 3.069 -12.261 1.00 65.75 117 PRO A CA 1
ATOM 886 C C . PRO A 1 117 ? 14.977 4.067 -11.619 1.00 65.75 117 PRO A C 1
ATOM 888 O O . PRO A 1 117 ? 15.361 4.918 -10.820 1.00 65.75 117 PRO A O 1
ATOM 891 N N . VAL A 1 118 ? 13.690 3.952 -11.955 1.00 78.31 118 VAL A N 1
ATOM 892 C CA . VAL A 1 118 ? 12.595 4.688 -11.298 1.00 78.31 118 VAL A CA 1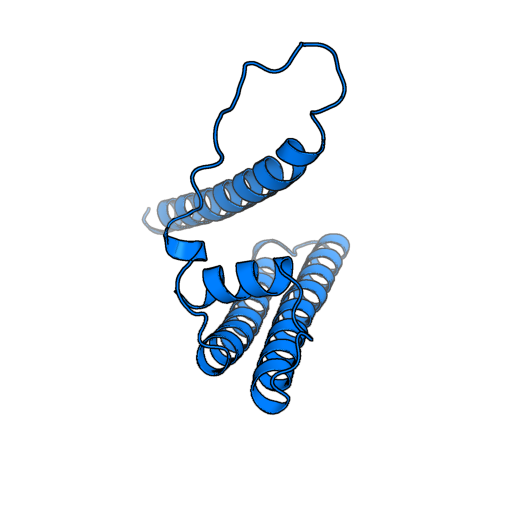
ATOM 893 C C . VAL A 1 118 ? 12.442 4.239 -9.836 1.00 78.31 118 VAL A C 1
ATOM 895 O O . VAL A 1 118 ? 12.003 5.003 -8.978 1.00 78.31 118 VAL A O 1
ATOM 898 N N . LEU A 1 119 ? 12.842 2.999 -9.535 1.00 84.56 119 LEU A N 1
ATOM 899 C CA . LEU A 1 119 ? 12.785 2.416 -8.198 1.00 84.56 119 LEU A CA 1
ATOM 900 C C . LEU A 1 119 ? 14.027 2.751 -7.370 1.00 84.56 119 LEU A C 1
ATOM 902 O O . LEU A 1 119 ? 15.156 2.424 -7.749 1.00 84.56 119 LEU A O 1
ATOM 906 N N . SER A 1 120 ? 13.806 3.302 -6.176 1.00 87.56 120 SER A N 1
ATOM 907 C CA . SER A 1 120 ? 14.860 3.443 -5.171 1.00 87.56 120 SER A CA 1
ATOM 908 C C . SER A 1 120 ? 15.280 2.084 -4.589 1.00 87.56 120 SER A C 1
ATOM 910 O O . SER A 1 120 ? 14.532 1.107 -4.623 1.00 87.56 120 SER A O 1
ATOM 912 N N . GLU A 1 121 ? 16.453 2.013 -3.956 1.00 84.56 121 GLU A N 1
ATOM 913 C CA . GLU A 1 121 ? 16.895 0.801 -3.237 1.00 84.56 121 GLU A CA 1
ATOM 914 C C . GLU A 1 121 ? 15.979 0.423 -2.061 1.00 84.56 121 GLU A C 1
ATOM 916 O O . GLU A 1 121 ? 15.947 -0.724 -1.612 1.00 84.56 121 GLU A O 1
ATOM 921 N N . THR A 1 122 ? 15.227 1.383 -1.526 1.00 86.50 122 THR A N 1
ATOM 922 C CA . THR A 1 122 ? 14.195 1.100 -0.524 1.00 86.50 122 THR A CA 1
ATOM 923 C C . THR A 1 122 ? 12.980 0.454 -1.179 1.00 86.50 122 THR A C 1
ATOM 925 O O . THR A 1 122 ? 12.518 -0.569 -0.683 1.00 86.50 122 THR A O 1
ATOM 928 N N . ASP A 1 123 ? 12.516 0.983 -2.313 1.00 88.56 123 ASP A N 1
ATOM 929 C CA . ASP A 1 123 ? 11.389 0.416 -3.063 1.00 88.56 123 ASP A CA 1
ATOM 930 C C . ASP A 1 123 ? 11.674 -1.028 -3.487 1.00 88.56 123 ASP A C 1
ATOM 932 O O . ASP A 1 123 ? 10.856 -1.910 -3.244 1.00 88.56 123 ASP A O 1
ATOM 936 N N . LYS A 1 124 ? 12.872 -1.297 -4.022 1.00 88.06 124 LYS A N 1
ATOM 937 C CA . LYS A 1 124 ? 13.302 -2.654 -4.400 1.00 88.06 124 LYS A CA 1
ATOM 938 C C . LYS A 1 124 ? 13.281 -3.617 -3.216 1.00 88.06 124 LYS A C 1
ATOM 940 O O . LYS A 1 124 ? 12.830 -4.749 -3.352 1.00 88.06 124 LYS A O 1
ATOM 945 N N . ARG A 1 125 ? 13.742 -3.177 -2.039 1.00 87.12 125 ARG A N 1
ATOM 946 C CA . ARG A 1 125 ? 13.709 -3.996 -0.815 1.00 87.12 125 ARG A CA 1
ATOM 947 C C . ARG A 1 125 ? 12.286 -4.278 -0.345 1.00 87.12 125 ARG A C 1
ATOM 949 O O . ARG A 1 125 ? 12.017 -5.388 0.102 1.00 87.12 125 ARG A O 1
ATOM 956 N N . VAL A 1 126 ? 11.387 -3.301 -0.446 1.00 88.25 126 VAL A N 1
ATOM 957 C CA . VAL A 1 126 ? 9.974 -3.493 -0.095 1.00 88.25 126 VAL A CA 1
ATOM 958 C C . VAL A 1 126 ? 9.306 -4.456 -1.073 1.00 88.25 126 VAL A C 1
ATOM 960 O O . VAL A 1 126 ? 8.754 -5.453 -0.623 1.00 88.25 126 VAL A O 1
ATOM 963 N N . LEU A 1 127 ? 9.423 -4.210 -2.383 1.00 89.50 127 LEU A N 1
ATOM 964 C CA . LEU A 1 127 ? 8.889 -5.064 -3.452 1.00 89.50 127 LEU A CA 1
ATOM 965 C C . LEU A 1 127 ? 9.351 -6.512 -3.310 1.00 89.50 127 LEU A C 1
ATOM 967 O O . LEU A 1 127 ? 8.563 -7.442 -3.433 1.00 89.50 127 LEU A O 1
ATOM 971 N N . LYS A 1 128 ? 10.621 -6.706 -2.972 1.00 88.62 128 LYS A N 1
ATOM 972 C CA . LYS A 1 128 ? 11.177 -8.028 -2.722 1.00 88.62 128 LYS A CA 1
ATOM 973 C C . LYS A 1 128 ? 10.553 -8.741 -1.529 1.00 88.62 128 LYS A 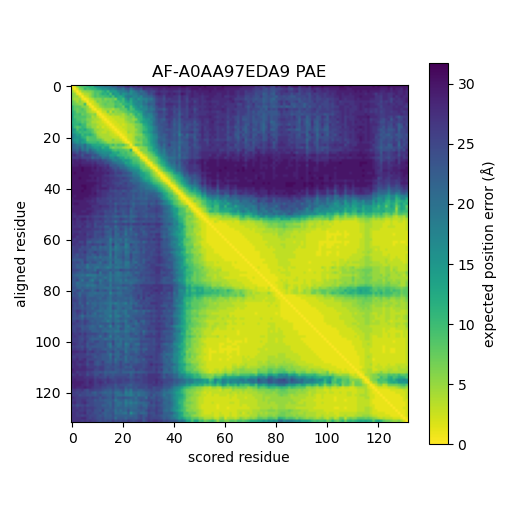C 1
ATOM 975 O O . LYS A 1 128 ? 10.230 -9.915 -1.610 1.00 88.62 128 LYS A O 1
ATOM 980 N N . ASN A 1 129 ? 10.357 -8.025 -0.428 1.00 86.56 129 ASN A N 1
ATOM 981 C CA . ASN A 1 129 ? 9.775 -8.610 0.775 1.00 86.56 129 ASN A CA 1
ATOM 982 C C . ASN A 1 129 ? 8.295 -8.972 0.618 1.00 86.56 129 ASN A C 1
ATOM 984 O O . ASN A 1 129 ? 7.820 -9.829 1.352 1.00 86.56 129 ASN A O 1
ATOM 988 N N . ILE A 1 130 ? 7.564 -8.296 -0.271 1.00 85.56 130 ILE A N 1
ATOM 989 C CA . ILE A 1 130 ? 6.134 -8.562 -0.500 1.00 85.56 130 ILE A CA 1
ATOM 990 C C . ILE A 1 130 ? 5.880 -9.552 -1.645 1.00 85.56 130 ILE A C 1
ATOM 992 O O . ILE A 1 130 ? 4.754 -10.020 -1.790 1.00 85.56 130 ILE A O 1
ATOM 996 N N . SER A 1 131 ? 6.895 -9.868 -2.456 1.00 81.75 131 SER A N 1
ATOM 997 C CA . SER A 1 131 ? 6.772 -10.774 -3.607 1.00 81.75 131 SER A CA 1
ATOM 998 C C . SER A 1 131 ? 7.280 -12.200 -3.369 1.00 81.75 131 SER A C 1
ATOM 1000 O O . SER A 1 131 ? 6.929 -13.089 -4.150 1.00 81.75 131 SER A O 1
ATOM 1002 N N . GLU A 1 132 ? 8.040 -12.425 -2.290 1.00 68.75 132 GLU A N 1
ATOM 1003 C CA . GLU A 1 132 ? 8.518 -13.735 -1.803 1.00 68.75 132 GLU A CA 1
ATOM 1004 C C . GLU A 1 132 ? 7.594 -14.347 -0.737 1.00 68.75 132 GLU A C 1
ATOM 1006 O O . GLU A 1 132 ? 7.400 -15.585 -0.779 1.00 68.75 132 GLU A O 1
#

Solvent-accessible surface area (backbone atoms only — not comparable to full-atom values): 7496 Å² total; per-residue (Å²): 124,74,65,64,58,50,54,54,53,53,51,49,51,55,48,50,52,52,50,52,52,48,54,62,57,49,71,74,67,72,86,77,78,93,72,87,77,78,80,80,76,71,75,71,71,58,76,67,76,76,53,88,77,60,39,66,62,18,17,54,34,27,41,54,50,16,52,50,45,34,53,52,34,50,53,44,34,76,75,69,31,86,42,70,75,51,34,50,51,38,50,52,49,25,55,51,53,22,47,54,28,40,54,47,16,54,41,28,48,49,22,62,75,66,73,46,86,72,57,50,78,64,52,52,53,50,37,48,70,62,53,111

pLDDT: mean 73.16, std 19.79, range [38.16, 94.06]

Radius of gyration: 18.77 Å; Cα contacts (8 Å, |Δi|>4): 90; chains: 1; bounding box: 50×31×44 Å

Foldseek 3Di:
DVVVVVVVVVVVVVVVVVVVVVVVVVVVPPPPDDDDDDDDPPPPPPPLLPDDQDLLLLLVLLLVVLVVLLVVLVVVCVPPVPDPVSNVVSVVVSCVSSVVSNVLSVLSVVCVVPVDPSDDPVSSVVSSVRND

Mean predicted aligned error: 15.07 Å

Nearest PDB structures (foldseek):
  8a3k-assembly1_UNK  TM=5.649E-01  e=1.657E+00  synthetic construct

Sequence (132 aa):
MKVRNRILALGAVVLALAVALIFWGTSLTYVSQSAPPPLSQEARPDPKQNQPLDLDQAADRAEDFSEDVYHGLDTTKEIIGKTEARNQAIEQGRSTASGKLKDLADRARQAEATGDPVLSETDKRVLKNISE